Protein AF-A0A933EC14-F1 (afdb_monomer_lite)

Structure (mmCIF, N/CA/C/O backbone):
data_AF-A0A933EC14-F1
#
_entry.id   AF-A0A933EC14-F1
#
loop_
_atom_site.group_PDB
_atom_site.id
_atom_site.type_symbol
_atom_site.label_atom_id
_atom_site.label_alt_id
_atom_site.label_comp_id
_atom_site.label_asym_id
_atom_site.label_entity_id
_atom_site.label_seq_id
_atom_site.pdbx_PDB_ins_code
_atom_site.Cartn_x
_atom_site.Cartn_y
_atom_site.Cartn_z
_atom_site.occupancy
_atom_site.B_iso_or_equiv
_atom_site.auth_seq_id
_atom_site.auth_comp_id
_atom_site.auth_asym_id
_atom_site.auth_atom_id
_atom_site.pdbx_PDB_model_num
ATOM 1 N N . MET A 1 1 ? 3.055 11.384 -6.783 1.00 72.31 1 MET A N 1
ATOM 2 C CA . MET A 1 1 ? 1.761 10.751 -7.117 1.00 72.31 1 MET A CA 1
ATOM 3 C C . MET A 1 1 ? 2.010 9.262 -7.222 1.00 72.31 1 MET A C 1
ATOM 5 O O . MET A 1 1 ? 2.849 8.870 -8.023 1.00 72.31 1 MET A O 1
ATOM 9 N N . PHE A 1 2 ? 1.359 8.470 -6.375 1.00 81.06 2 PHE A N 1
ATOM 10 C CA . PHE A 1 2 ? 1.632 7.04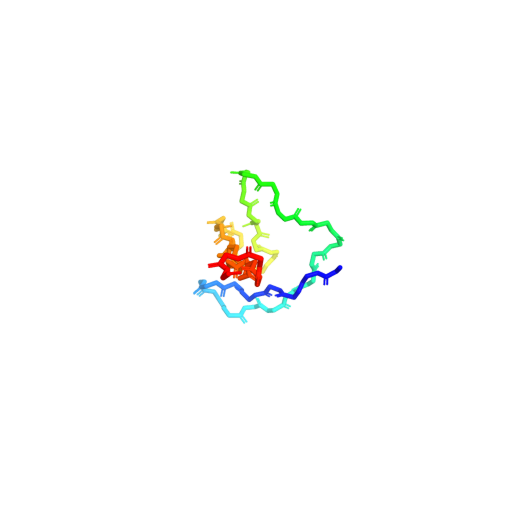4 -6.193 1.00 81.06 2 PHE A CA 1
ATOM 11 C C . PHE A 1 2 ? 0.468 6.230 -6.741 1.00 81.06 2 PHE A C 1
ATOM 13 O O . PHE A 1 2 ? -0.691 6.496 -6.414 1.00 81.06 2 PHE A O 1
ATOM 20 N N . ARG A 1 3 ? 0.760 5.262 -7.608 1.00 87.56 3 ARG A N 1
ATOM 21 C CA . ARG A 1 3 ? -0.254 4.365 -8.164 1.00 87.56 3 ARG A CA 1
ATOM 22 C C . ARG A 1 3 ? -0.414 3.177 -7.230 1.00 87.56 3 ARG A C 1
ATOM 24 O O . ARG A 1 3 ? 0.526 2.416 -7.047 1.00 87.56 3 ARG A O 1
ATOM 31 N N . ILE A 1 4 ? -1.615 3.001 -6.695 1.00 88.25 4 ILE A N 1
ATOM 32 C CA . ILE A 1 4 ? -1.911 1.962 -5.712 1.00 88.25 4 ILE A CA 1
ATOM 33 C C . ILE A 1 4 ? -2.941 0.998 -6.282 1.00 88.25 4 ILE A C 1
ATOM 35 O O . ILE A 1 4 ? -3.901 1.405 -6.941 1.00 88.25 4 ILE A O 1
ATOM 39 N N . THR A 1 5 ? -2.743 -0.288 -6.006 1.00 91.69 5 THR A N 1
ATOM 40 C CA . THR A 1 5 ? -3.711 -1.341 -6.315 1.00 91.69 5 THR A CA 1
ATOM 41 C C . THR A 1 5 ? -4.260 -1.895 -5.012 1.00 91.69 5 THR A C 1
ATOM 43 O O . THR A 1 5 ? -3.505 -2.317 -4.144 1.00 91.69 5 THR A O 1
ATOM 46 N N . CYS A 1 6 ? -5.582 -1.890 -4.862 1.00 92.00 6 CYS A N 1
ATOM 47 C CA . CYS A 1 6 ? -6.227 -2.464 -3.693 1.00 92.00 6 CYS A CA 1
ATOM 48 C C . CYS A 1 6 ? -6.021 -3.993 -3.658 1.00 92.00 6 CYS A C 1
ATOM 50 O O . CYS A 1 6 ? -6.476 -4.664 -4.587 1.00 92.00 6 CYS A O 1
ATOM 52 N N . PRO A 1 7 ? -5.484 -4.578 -2.571 1.00 91.50 7 PRO A N 1
ATOM 53 C CA . PRO A 1 7 ? -5.264 -6.024 -2.475 1.00 91.50 7 PRO A CA 1
ATOM 54 C C . PRO A 1 7 ? -6.571 -6.827 -2.370 1.00 91.50 7 PRO A C 1
ATOM 56 O O . PRO A 1 7 ? -6.612 -7.996 -2.730 1.00 91.50 7 PRO A O 1
ATOM 59 N N . SER A 1 8 ? -7.661 -6.204 -1.902 1.00 93.94 8 SER A N 1
ATOM 60 C CA . SER A 1 8 ? -8.962 -6.874 -1.743 1.00 93.94 8 SER A CA 1
ATOM 61 C C . SER A 1 8 ? -9.805 -6.925 -3.024 1.00 93.94 8 SER A C 1
ATOM 63 O O . SER A 1 8 ? -10.341 -7.976 -3.357 1.00 93.94 8 SER A O 1
ATOM 65 N N . CYS A 1 9 ? -9.957 -5.804 -3.740 1.00 95.12 9 CYS A N 1
ATOM 66 C CA . CYS A 1 9 ? -10.851 -5.712 -4.903 1.00 95.12 9 CYS A CA 1
ATOM 67 C C . CYS A 1 9 ? -10.140 -5.414 -6.231 1.00 95.12 9 CYS A C 1
ATOM 69 O O . CYS A 1 9 ? -10.814 -5.186 -7.232 1.00 95.12 9 CYS A O 1
ATOM 71 N N . ALA A 1 10 ? -8.802 -5.371 -6.242 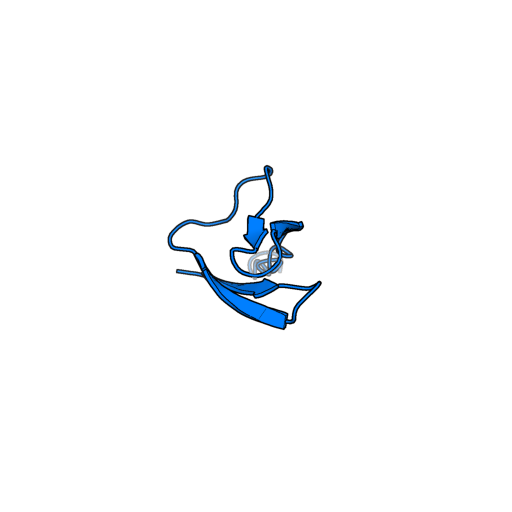1.00 94.12 10 ALA A N 1
ATOM 72 C CA . ALA A 1 10 ? -7.966 -5.034 -7.400 1.00 94.12 10 ALA A CA 1
ATOM 73 C C . ALA A 1 10 ? -8.238 -3.652 -8.033 1.00 94.12 10 ALA A C 1
ATOM 75 O O . ALA A 1 10 ? -7.733 -3.350 -9.113 1.00 94.12 10 ALA A O 1
ATOM 76 N N . PHE A 1 11 ? -9.007 -2.783 -7.367 1.00 95.44 11 PHE A N 1
ATOM 77 C CA . PHE A 1 11 ? -9.244 -1.421 -7.834 1.00 95.44 11 PHE A CA 1
ATOM 78 C C . PHE A 1 11 ? -7.952 -0.603 -7.796 1.00 95.44 11 PHE A C 1
ATOM 80 O O . PHE A 1 11 ? -7.256 -0.574 -6.778 1.00 95.44 11 PHE A O 1
ATOM 87 N N . VAL A 1 12 ? -7.652 0.076 -8.902 1.00 92.94 12 VAL A N 1
ATOM 88 C CA . VAL A 1 12 ? -6.448 0.893 -9.063 1.00 92.94 12 VAL A CA 1
ATOM 89 C C . VAL A 1 12 ? -6.811 2.362 -8.913 1.00 92.94 12 VAL A C 1
ATOM 91 O O . VAL A 1 12 ? -7.698 2.860 -9.604 1.00 92.94 12 VAL A O 1
ATOM 94 N N . PHE A 1 13 ? -6.101 3.066 -8.040 1.00 91.00 13 PHE A N 1
ATOM 95 C CA . PHE A 1 13 ? -6.308 4.490 -7.793 1.00 91.00 13 PHE A CA 1
ATOM 96 C C . PHE A 1 13 ? -4.978 5.202 -7.539 1.00 91.00 13 PHE A C 1
ATOM 98 O O . PHE A 1 13 ? -3.939 4.570 -7.349 1.00 91.00 13 PHE A O 1
ATOM 105 N N . MET A 1 14 ? -4.995 6.533 -7.603 1.00 89.00 14 MET A N 1
ATOM 106 C CA . MET A 1 14 ? -3.806 7.359 -7.402 1.00 89.00 14 MET A CA 1
ATOM 107 C C . MET A 1 14 ? -3.892 8.101 -6.077 1.00 89.00 14 MET A C 1
ATOM 109 O O . MET A 1 14 ? -4.900 8.746 -5.793 1.00 89.00 14 MET A O 1
ATOM 113 N N . LEU A 1 15 ? -2.810 8.054 -5.307 1.00 85.38 15 LEU A N 1
ATOM 114 C CA . LEU A 1 15 ? -2.614 8.914 -4.152 1.00 85.38 15 LEU A CA 1
ATOM 115 C C . LEU A 1 15 ? -1.755 10.120 -4.530 1.00 85.38 15 LEU A C 1
ATOM 117 O O . LEU A 1 15 ? -0.743 10.009 -5.231 1.00 85.38 15 LEU A O 1
ATOM 121 N N . LEU A 1 16 ? -2.185 11.296 -4.078 1.00 82.88 16 LEU A N 1
ATOM 122 C CA . LEU A 1 16 ? -1.457 12.548 -4.287 1.00 82.88 16 LEU A CA 1
ATOM 123 C C . LEU A 1 16 ? -0.276 12.670 -3.320 1.00 82.88 16 LEU A C 1
ATOM 125 O O . LEU A 1 16 ? 0.797 13.108 -3.731 1.00 82.88 16 LEU A O 1
ATOM 129 N N . THR A 1 17 ? -0.465 12.220 -2.081 1.00 78.56 17 THR A N 1
ATOM 130 C CA . THR A 1 17 ? 0.541 12.145 -1.017 1.00 78.56 17 THR A CA 1
ATOM 131 C C . THR A 1 17 ? 0.934 10.688 -0.760 1.00 78.56 17 THR A C 1
ATOM 133 O O . THR A 1 17 ? 0.155 9.791 -1.093 1.00 78.56 17 THR A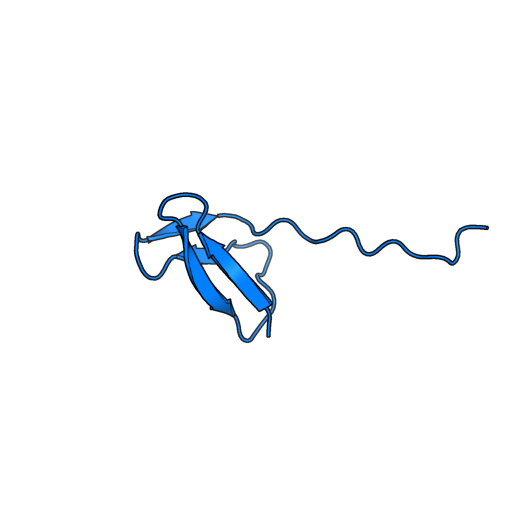 O 1
ATOM 136 N N . PRO A 1 18 ? 2.132 10.421 -0.215 1.00 72.38 18 PRO A N 1
ATOM 137 C CA . PRO A 1 18 ? 2.444 9.093 0.306 1.00 72.38 18 PRO A CA 1
ATOM 138 C C . PRO A 1 18 ? 1.429 8.705 1.390 1.00 72.38 18 PRO A C 1
ATOM 140 O O . PRO A 1 18 ? 0.814 9.573 2.014 1.00 72.38 18 PRO A O 1
ATOM 143 N N . ALA A 1 19 ? 1.208 7.403 1.555 1.00 69.88 19 ALA A N 1
ATOM 144 C CA . ALA A 1 19 ? 0.388 6.900 2.644 1.00 69.88 19 ALA A CA 1
ATOM 145 C C . ALA A 1 19 ? 1.163 7.056 3.955 1.00 69.88 19 ALA A C 1
ATOM 147 O O . ALA A 1 19 ? 2.275 6.553 4.055 1.00 69.88 19 ALA A O 1
ATOM 148 N N . ASP A 1 20 ? 0.593 7.751 4.937 1.00 69.19 20 ASP A N 1
ATOM 149 C CA . ASP A 1 20 ? 1.127 7.749 6.299 1.00 69.19 20 ASP A CA 1
ATOM 150 C C . ASP A 1 20 ? 1.007 6.343 6.928 1.00 69.19 20 ASP A C 1
ATOM 152 O O . ASP A 1 20 ? 0.224 5.507 6.458 1.00 69.19 20 ASP A O 1
ATOM 156 N N . ASP A 1 21 ? 1.656 6.116 8.079 1.00 68.94 21 ASP A N 1
ATOM 157 C CA . ASP A 1 21 ? 1.541 4.898 8.916 1.00 68.94 21 ASP A CA 1
ATOM 158 C C . ASP A 1 21 ? 0.094 4.504 9.289 1.00 68.94 21 ASP A C 1
ATOM 160 O O . ASP A 1 21 ? -0.165 3.440 9.848 1.00 68.94 21 ASP A O 1
ATOM 164 N N . SER A 1 22 ? -0.881 5.359 8.987 1.00 75.44 22 SER A N 1
ATOM 165 C CA . SER A 1 22 ? -2.310 5.105 9.177 1.00 75.44 22 SER A CA 1
ATOM 166 C C . SER A 1 22 ? -2.938 4.192 8.110 1.00 75.44 22 SER A C 1
ATOM 168 O O . SER A 1 22 ? -4.064 3.724 8.29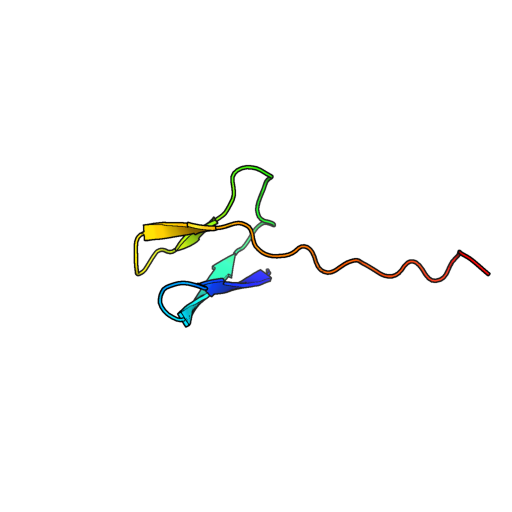8 1.00 75.44 22 SER A O 1
ATOM 170 N N . GLY A 1 23 ? -2.209 3.869 7.034 1.00 83.31 23 GLY A N 1
ATOM 171 C CA . GLY A 1 23 ? -2.694 3.022 5.945 1.00 83.31 23 GLY A CA 1
ATOM 172 C C . GLY A 1 23 ? -3.649 3.741 4.984 1.00 83.31 23 GLY A C 1
ATOM 173 O O . GLY A 1 23 ? -4.054 4.885 5.173 1.00 83.31 23 GLY A O 1
ATOM 174 N N . VAL A 1 24 ? -4.011 3.054 3.904 1.00 88.81 24 VAL A N 1
ATOM 175 C CA . VAL A 1 24 ? -4.814 3.582 2.797 1.00 88.81 24 VAL A CA 1
ATOM 176 C C . VAL A 1 24 ? -6.176 2.913 2.779 1.00 88.81 24 VAL A C 1
ATOM 178 O O . VAL A 1 24 ? -6.281 1.688 2.837 1.00 88.81 24 VAL A O 1
ATOM 181 N N . ILE A 1 25 ? -7.229 3.717 2.636 1.00 91.94 25 ILE A N 1
ATOM 182 C CA . ILE A 1 25 ? -8.599 3.226 2.470 1.00 91.94 25 ILE A CA 1
ATOM 183 C C . ILE A 1 25 ? -8.917 3.126 0.978 1.00 91.94 25 ILE A C 1
ATOM 185 O O . ILE A 1 25 ? -8.839 4.112 0.244 1.00 91.94 25 ILE A O 1
ATOM 189 N N . CYS A 1 26 ? -9.310 1.940 0.516 1.00 93.19 26 CYS A N 1
ATOM 190 C CA . CYS A 1 26 ? -9.773 1.763 -0.854 1.00 93.19 26 CYS A CA 1
ATOM 191 C C . CYS A 1 26 ? -11.120 2.484 -1.063 1.00 93.19 26 CYS A C 1
ATOM 193 O O . CYS A 1 26 ? -12.094 2.132 -0.395 1.00 93.19 26 CYS A O 1
ATOM 195 N N . PRO A 1 27 ? -11.251 3.401 -2.039 1.00 92.88 27 PRO A N 1
ATOM 196 C CA . PRO A 1 27 ? -12.513 4.103 -2.296 1.00 92.88 27 PRO A CA 1
ATOM 197 C C . PRO A 1 27 ? -13.596 3.208 -2.923 1.00 92.88 27 PRO A C 1
ATOM 199 O O . PRO A 1 27 ? -14.753 3.610 -2.994 1.00 92.88 27 PRO A O 1
ATOM 202 N N . HIS A 1 28 ? -13.230 2.014 -3.400 1.00 95.75 28 HIS A N 1
ATOM 203 C CA . HIS A 1 28 ? -14.150 1.092 -4.064 1.00 95.75 28 HIS A CA 1
ATOM 204 C C . HIS A 1 28 ? -14.756 0.059 -3.105 1.00 95.75 28 HIS A C 1
ATOM 206 O O . HIS A 1 28 ? -15.966 -0.138 -3.109 1.00 95.75 28 HIS A O 1
ATOM 212 N N . CYS A 1 29 ? -13.941 -0.597 -2.270 1.00 95.69 29 CYS A N 1
ATOM 213 C CA . CYS A 1 29 ? -14.428 -1.611 -1.324 1.00 95.69 29 CYS A CA 1
ATOM 214 C C . CYS A 1 29 ? -14.341 -1.203 0.154 1.00 95.69 29 CYS A C 1
ATOM 216 O O . CYS A 1 29 ? -14.833 -1.937 1.005 1.00 95.69 29 CYS A O 1
ATOM 218 N N . GLY A 1 30 ? -13.709 -0.069 0.476 1.00 93.88 30 GLY A N 1
ATOM 219 C CA . GLY A 1 30 ? -13.562 0.421 1.850 1.00 93.88 30 GLY A CA 1
ATOM 220 C C . GLY A 1 30 ? -12.523 -0.316 2.698 1.00 93.88 30 GLY A C 1
ATOM 221 O O . GLY A 1 30 ? -12.400 -0.016 3.882 1.00 93.88 30 GLY A O 1
ATOM 222 N N . VAL A 1 31 ? -11.774 -1.271 2.132 1.00 93.94 31 VAL A N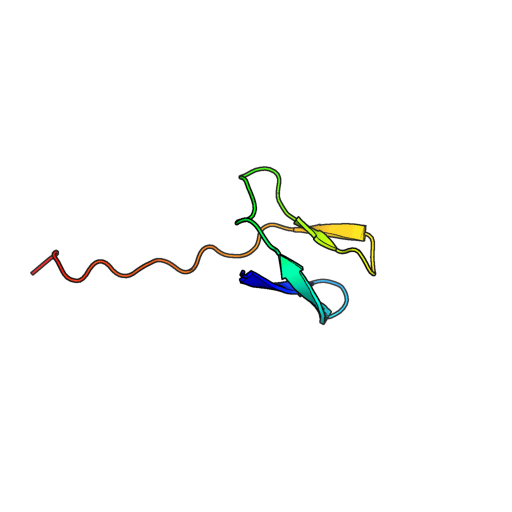 1
ATOM 223 C CA . VAL A 1 31 ? -10.717 -1.971 2.878 1.00 93.94 31 VAL A CA 1
ATOM 224 C C . VAL A 1 31 ? -9.589 -1.007 3.242 1.00 93.94 31 VAL A C 1
ATOM 226 O O . VAL A 1 31 ? -9.209 -0.166 2.426 1.00 93.94 31 VAL A O 1
ATOM 229 N N . VAL A 1 32 ? -9.038 -1.164 4.443 1.00 92.06 32 VAL A N 1
ATOM 230 C CA . VAL A 1 32 ? -7.847 -0.444 4.902 1.00 92.06 32 VAL A CA 1
ATOM 231 C C . VAL A 1 32 ? -6.639 -1.362 4.748 1.00 92.06 32 VAL A C 1
ATOM 233 O O . VAL A 1 32 ? -6.686 -2.508 5.192 1.00 92.06 32 VAL A O 1
ATOM 236 N N . PHE A 1 33 ? -5.581 -0.889 4.096 1.00 88.44 33 PHE A N 1
ATOM 237 C CA . PHE A 1 33 ? -4.356 -1.660 3.878 1.00 88.44 33 PHE A CA 1
ATOM 238 C C . PHE A 1 33 ? -3.129 -0.752 3.858 1.00 88.44 33 PHE A C 1
ATOM 240 O O . PHE A 1 33 ? -3.231 0.428 3.535 1.00 88.44 33 PHE A O 1
ATOM 247 N N . GLN A 1 34 ? -1.967 -1.303 4.187 1.00 85.94 34 GLN A N 1
ATOM 248 C CA . GLN A 1 34 ? -0.698 -0.594 4.053 1.00 85.94 34 GLN A CA 1
ATOM 249 C C . GLN A 1 34 ? -0.106 -0.911 2.678 1.00 85.94 34 GLN A C 1
ATOM 251 O O . GLN A 1 34 ? 0.011 -2.093 2.344 1.00 85.94 34 GLN A O 1
ATOM 256 N N . PRO A 1 35 ? 0.186 0.093 1.837 1.00 75.12 35 PRO A N 1
ATOM 257 C CA . PRO A 1 35 ? 0.972 -0.147 0.640 1.00 75.12 35 PRO A CA 1
ATOM 258 C C . PRO A 1 35 ? 2.397 -0.503 1.062 1.00 75.12 35 PRO A C 1
ATOM 260 O O . PRO A 1 35 ? 2.954 0.170 1.922 1.00 75.12 35 PRO A O 1
ATOM 263 N N . GLU A 1 36 ? 2.958 -1.571 0.496 1.00 66.75 36 GLU A N 1
ATOM 264 C CA . GLU A 1 36 ? 4.355 -1.930 0.745 1.00 66.75 36 GLU A CA 1
ATOM 265 C C . GLU A 1 36 ? 5.235 -0.749 0.314 1.00 66.75 36 GLU A C 1
ATOM 267 O O . GLU A 1 36 ? 5.159 -0.307 -0.836 1.00 66.75 36 GLU A O 1
ATOM 272 N N . GLU A 1 37 ? 6.008 -0.191 1.249 1.00 60.69 37 GLU A N 1
ATOM 273 C CA . GLU A 1 37 ? 7.067 0.750 0.904 1.00 60.69 37 GLU A CA 1
ATOM 274 C C . GLU A 1 37 ? 8.062 -0.004 0.018 1.00 60.69 37 GLU A C 1
ATOM 276 O O . GLU A 1 37 ? 8.618 -1.023 0.426 1.00 60.69 37 GLU A O 1
ATOM 281 N N . GLU A 1 38 ? 8.250 0.456 -1.221 1.00 56.91 38 GLU A N 1
ATOM 282 C CA . GLU A 1 38 ? 9.366 -0.012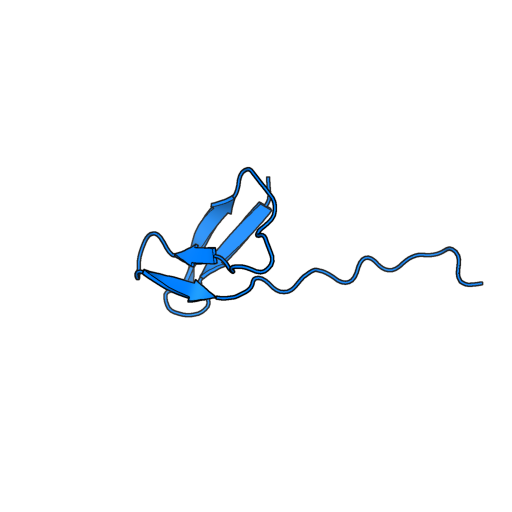 -2.039 1.00 56.91 38 GLU A CA 1
ATOM 283 C C . GLU A 1 38 ? 10.647 0.322 -1.266 1.00 56.91 38 GLU A C 1
ATOM 285 O O . GLU A 1 38 ? 10.961 1.501 -1.094 1.00 56.91 38 GLU A O 1
ATOM 290 N N . GLU A 1 39 ? 11.357 -0.697 -0.767 1.00 54.62 39 GLU A N 1
ATOM 291 C CA . GLU A 1 39 ? 12.684 -0.530 -0.173 1.00 54.62 39 GLU A CA 1
ATOM 292 C C . GLU A 1 39 ? 13.569 0.184 -1.200 1.00 54.62 39 GLU A C 1
ATOM 294 O O . GLU A 1 39 ? 13.975 -0.386 -2.217 1.00 54.62 39 GLU A O 1
ATOM 299 N N . ILE A 1 40 ? 13.821 1.471 -0.967 1.00 58.47 40 ILE A N 1
ATOM 300 C CA . ILE A 1 40 ? 14.714 2.259 -1.804 1.00 58.47 40 ILE A CA 1
ATOM 301 C C . ILE A 1 40 ? 16.114 1.716 -1.525 1.00 58.47 40 ILE A C 1
ATOM 303 O O . ILE A 1 40 ? 16.683 1.976 -0.469 1.00 58.47 40 ILE A O 1
ATOM 307 N N . TYR A 1 41 ? 16.643 0.914 -2.447 1.00 54.97 41 TYR A N 1
ATOM 308 C CA . TYR A 1 41 ? 18.015 0.425 -2.374 1.00 54.97 41 TYR A CA 1
ATOM 309 C C . TYR A 1 41 ? 18.962 1.630 -2.424 1.00 54.97 41 TYR A C 1
ATOM 311 O O . TYR A 1 41 ? 19.019 2.313 -3.449 1.00 54.97 41 TYR A O 1
ATOM 319 N N . ASP A 1 42 ? 19.663 1.907 -1.325 1.00 62.56 42 ASP A N 1
ATOM 320 C CA . ASP A 1 42 ? 20.685 2.949 -1.259 1.00 62.56 42 ASP A CA 1
ATOM 321 C C . ASP A 1 42 ? 22.008 2.384 -1.814 1.00 62.56 42 ASP A C 1
ATOM 323 O O . ASP A 1 42 ? 22.559 1.441 -1.243 1.00 62.56 42 ASP A O 1
ATOM 327 N N . PRO A 1 43 ? 22.507 2.875 -2.963 1.00 65.94 43 PRO A N 1
ATOM 328 C CA . PRO A 1 43 ? 23.736 2.374 -3.566 1.00 65.94 43 PRO A CA 1
ATOM 329 C C . PRO A 1 43 ? 25.028 2.851 -2.868 1.00 65.94 43 PRO A C 1
ATOM 331 O O . PRO A 1 43 ? 26.099 2.590 -3.409 1.00 65.94 43 PRO A O 1
ATOM 334 N N . GLU A 1 44 ? 24.970 3.548 -1.724 1.00 68.31 44 GLU A N 1
ATOM 335 C CA . GLU A 1 44 ? 26.158 4.058 -1.003 1.00 68.31 44 GLU A CA 1
ATOM 336 C C . GLU A 1 44 ? 26.813 3.057 -0.014 1.00 68.31 44 GLU A C 1
ATOM 338 O O . GLU A 1 44 ? 27.720 3.440 0.723 1.00 68.31 44 GLU A O 1
ATOM 343 N N . ASP A 1 45 ? 26.404 1.783 -0.004 1.00 59.47 45 ASP A N 1
ATOM 344 C CA . ASP A 1 45 ? 26.911 0.737 0.915 1.00 59.47 45 ASP A CA 1
ATOM 345 C C . ASP A 1 45 ? 28.037 -0.156 0.309 1.00 59.47 45 ASP A C 1
ATOM 347 O O . ASP A 1 45 ? 28.116 -1.349 0.616 1.00 59.47 45 ASP A O 1
ATOM 351 N N . ASP A 1 46 ? 28.904 0.397 -0.562 1.00 60.34 46 ASP A N 1
ATOM 352 C CA . ASP A 1 46 ? 30.109 -0.279 -1.120 1.00 60.34 46 ASP A CA 1
ATOM 353 C C . ASP A 1 46 ? 31.407 0.540 -0.933 1.00 60.34 46 ASP A C 1
ATOM 355 O O . ASP A 1 46 ? 31.440 1.735 -1.320 1.00 60.34 46 ASP A O 1
#

Radius of gyration: 12.97 Å; chains: 1; bounding box: 44×19×18 Å

Sequence (46 aa):
MFRITCPSCAFVFMLLTPADDSGVICPHCGVVFQPEEEEIYDPEDD

Foldseek 3Di:
DDWDADPPPRDIDDDPDQDDVQADADPPPRDGDHDDDPPPDDPPPD

pLDDT: mean 80.4, std 13.41, range [54.62, 95.75]

Secondary structure (DSSP, 8-state):
-EEEE-TTT--EEEESSPPPTT-EE-TTT--EEPPPP-----TT--